Protein AF-A0A940QYG3-F1 (afdb_monomer_lite)

Secondary structure (DSSP, 8-state):
--HHHHHHHHHHHHHHHHHHHHHHHHHHT-HHHHHHHHHHHHHHHHHHHHHHSTTTTTS--HHHHHHHHHHHHHS-STTS-HHHHHHHHHHHHHHHHHHHHHHHHHHHHHHHH-HHHHHHHHHHH-

pLDDT: mean 70.05, std 13.54, range [39.53, 96.62]

Structure (mmCIF, N/CA/C/O backbone):
data_AF-A0A940QYG3-F1
#
_entry.id   AF-A0A940QYG3-F1
#
loop_
_atom_site.group_PDB
_atom_site.id
_atom_site.type_symbol
_atom_site.label_atom_id
_atom_site.label_alt_id
_atom_site.label_comp_id
_atom_site.label_asym_id
_atom_site.label_entity_id
_atom_site.label_seq_id
_atom_site.pdbx_PDB_ins_code
_atom_site.Cartn_x
_atom_site.Cartn_y
_atom_site.Cartn_z
_atom_site.occupancy
_atom_site.B_iso_or_equiv
_atom_site.auth_seq_id
_atom_site.auth_comp_id
_atom_site.auth_asym_id
_atom_site.auth_atom_id
_atom_site.pdbx_PDB_model_num
ATOM 1 N N . MET A 1 1 ? 27.721 8.175 -73.075 1.00 56.00 1 MET A N 1
ATOM 2 C CA . MET A 1 1 ? 26.530 7.459 -72.557 1.00 56.00 1 MET A CA 1
ATOM 3 C C . MET A 1 1 ? 26.800 6.695 -71.252 1.00 56.00 1 MET A C 1
ATOM 5 O O . MET A 1 1 ? 25.846 6.409 -70.548 1.00 56.00 1 MET A O 1
ATOM 9 N N . SER A 1 2 ? 28.055 6.399 -70.882 1.00 61.09 2 SER A N 1
ATOM 10 C CA . SER A 1 2 ? 28.418 5.727 -69.616 1.00 61.09 2 SER A CA 1
ATOM 11 C C . SER A 1 2 ? 28.481 6.653 -68.387 1.00 61.09 2 SER A C 1
ATOM 13 O O . SER A 1 2 ? 28.232 6.205 -67.275 1.00 61.09 2 SER A O 1
ATOM 15 N N . THR A 1 3 ? 28.733 7.953 -68.572 1.00 63.19 3 THR A N 1
ATOM 16 C CA . THR A 1 3 ? 28.948 8.923 -67.477 1.00 63.19 3 THR A CA 1
ATOM 17 C C . THR A 1 3 ? 27.679 9.317 -66.705 1.00 63.19 3 THR A C 1
ATOM 19 O O . THR A 1 3 ? 27.767 9.765 -65.564 1.00 63.19 3 THR A O 1
ATOM 22 N N . SER A 1 4 ? 26.485 9.131 -67.280 1.00 61.81 4 SER A N 1
ATOM 23 C CA . SER A 1 4 ? 25.210 9.406 -66.594 1.00 61.81 4 SER A CA 1
ATOM 24 C C . SER A 1 4 ? 24.783 8.295 -65.629 1.00 61.81 4 SER A C 1
ATOM 26 O O . SER A 1 4 ? 24.002 8.554 -64.720 1.00 61.81 4 SER A O 1
ATOM 28 N N . PHE A 1 5 ? 25.279 7.066 -65.796 1.00 60.72 5 PHE A N 1
ATOM 29 C CA . PHE A 1 5 ? 24.914 5.947 -64.919 1.00 60.72 5 PHE A CA 1
ATOM 30 C C . PHE A 1 5 ? 25.714 5.953 -63.608 1.00 60.72 5 PHE A C 1
ATOM 32 O O . PHE A 1 5 ? 25.161 5.642 -62.552 1.00 60.72 5 PHE A O 1
ATOM 39 N N . GLU A 1 6 ? 26.975 6.395 -63.638 1.00 60.75 6 GLU A N 1
ATOM 40 C CA . GLU A 1 6 ? 27.819 6.504 -62.438 1.00 60.75 6 GLU A CA 1
ATOM 41 C C . GLU A 1 6 ? 27.357 7.624 -61.488 1.00 60.75 6 GLU A C 1
ATOM 43 O O . GLU A 1 6 ? 27.354 7.448 -60.267 1.00 60.75 6 GLU A O 1
ATOM 48 N N . SER A 1 7 ? 26.869 8.751 -62.019 1.00 58.69 7 SER A N 1
ATOM 49 C CA . SER A 1 7 ? 26.358 9.866 -61.203 1.00 58.69 7 SER A CA 1
ATOM 50 C C . SER A 1 7 ? 25.023 9.543 -60.507 1.00 58.69 7 SER A C 1
ATOM 52 O O . SER A 1 7 ? 24.769 9.986 -59.380 1.00 58.69 7 SER A O 1
ATOM 54 N N . ILE A 1 8 ? 24.185 8.699 -61.117 1.00 60.00 8 ILE A N 1
ATOM 55 C CA . ILE A 1 8 ? 22.937 8.203 -60.512 1.00 60.00 8 ILE A CA 1
ATOM 56 C C . ILE A 1 8 ? 23.231 7.152 -59.428 1.00 60.00 8 ILE A C 1
ATOM 58 O O . ILE A 1 8 ? 22.554 7.122 -58.398 1.00 60.00 8 ILE A O 1
ATOM 62 N N . ALA A 1 9 ? 24.267 6.327 -59.605 1.00 61.16 9 ALA A N 1
ATOM 63 C CA . ALA A 1 9 ? 24.684 5.354 -58.597 1.00 61.16 9 ALA A CA 1
ATOM 64 C C . ALA A 1 9 ? 25.238 6.034 -57.329 1.00 61.16 9 ALA A C 1
ATOM 66 O O . ALA A 1 9 ? 24.838 5.681 -56.219 1.00 61.16 9 ALA A O 1
ATOM 67 N N . LEU A 1 10 ? 26.085 7.060 -57.477 1.00 58.03 10 LEU A N 1
ATOM 68 C CA . LEU A 1 10 ? 26.693 7.783 -56.348 1.00 58.03 10 LEU A CA 1
ATOM 69 C C . LEU A 1 10 ? 25.707 8.689 -55.581 1.00 58.03 10 LEU A C 1
ATOM 71 O O . LEU A 1 10 ? 25.844 8.880 -54.369 1.00 58.03 10 LEU A O 1
ATOM 75 N N . SER A 1 11 ? 24.675 9.219 -56.245 1.00 58.03 11 SER A N 1
ATOM 76 C CA . SER A 1 11 ? 23.607 9.985 -55.575 1.00 58.03 11 SER A CA 1
ATOM 77 C C . SER A 1 11 ? 22.620 9.092 -54.806 1.00 58.03 11 SER A C 1
ATOM 79 O O . SER A 1 11 ? 22.131 9.484 -53.744 1.00 58.03 11 SER A O 1
ATOM 81 N N . ARG A 1 12 ? 22.372 7.856 -55.269 1.00 57.47 12 ARG A N 1
ATOM 82 C CA . ARG A 1 12 ? 21.550 6.872 -54.539 1.00 57.47 12 ARG A CA 1
ATOM 83 C C . ARG A 1 12 ? 22.248 6.317 -53.298 1.00 57.47 12 ARG A C 1
ATOM 85 O O . ARG A 1 12 ? 21.601 6.174 -52.263 1.00 57.47 12 ARG A O 1
ATOM 92 N N . THR A 1 13 ? 23.549 6.037 -53.358 1.00 60.50 13 THR A N 1
ATOM 93 C CA . THR A 1 13 ? 24.292 5.469 -52.215 1.00 60.50 13 THR A CA 1
ATOM 94 C C . THR A 1 13 ? 24.466 6.467 -51.069 1.00 60.50 13 THR A C 1
ATOM 96 O O . THR A 1 13 ? 24.349 6.101 -49.900 1.00 60.50 13 THR A O 1
ATOM 99 N N . THR A 1 14 ? 24.661 7.748 -51.385 1.00 61.72 14 THR A N 1
ATOM 100 C CA . THR A 1 14 ? 24.795 8.823 -50.387 1.00 61.72 14 THR A CA 1
ATOM 101 C C . THR A 1 14 ? 23.468 9.187 -49.705 1.00 61.72 14 THR A C 1
ATOM 103 O O . THR A 1 14 ? 23.464 9.536 -48.521 1.00 61.72 14 THR A O 1
ATOM 106 N N . GLY A 1 15 ? 22.334 9.060 -50.405 1.00 60.53 15 GLY A N 1
ATOM 107 C CA . GLY A 1 15 ? 20.997 9.317 -49.852 1.00 60.53 15 GLY A CA 1
ATOM 108 C C . GLY A 1 15 ? 20.520 8.257 -48.851 1.00 60.53 15 GLY A C 1
ATOM 109 O O . GLY A 1 15 ? 19.986 8.602 -47.794 1.00 60.53 15 GLY A O 1
ATOM 110 N N . ILE A 1 16 ? 20.778 6.977 -49.137 1.00 66.25 16 ILE A N 1
ATOM 111 C CA . ILE A 1 16 ? 20.336 5.844 -48.303 1.00 66.25 16 ILE A CA 1
ATOM 112 C C . ILE A 1 16 ? 21.022 5.867 -46.929 1.00 66.25 16 ILE A C 1
ATOM 114 O O . ILE A 1 16 ? 20.356 5.731 -45.904 1.00 66.25 16 ILE A O 1
ATOM 118 N N . GLY A 1 17 ? 22.335 6.116 -46.879 1.00 64.75 17 GLY A N 1
ATOM 119 C CA . GLY A 1 17 ? 23.076 6.163 -45.612 1.00 64.75 17 GLY A CA 1
ATOM 120 C C . GLY A 1 17 ? 22.597 7.276 -44.671 1.00 64.75 17 GLY A C 1
ATOM 121 O O . GLY A 1 17 ? 22.460 7.062 -43.466 1.00 64.75 17 GLY A O 1
ATOM 122 N N . ARG A 1 18 ? 22.268 8.455 -45.218 1.00 69.12 18 ARG A N 1
ATOM 123 C CA . ARG A 1 18 ? 21.749 9.589 -44.432 1.00 69.12 18 ARG A CA 1
ATOM 124 C C . ARG A 1 18 ? 20.321 9.354 -43.933 1.00 69.12 18 ARG A C 1
ATOM 126 O O . ARG A 1 18 ? 20.010 9.766 -42.818 1.00 69.12 18 ARG A O 1
ATOM 133 N N . GLN A 1 19 ? 19.480 8.672 -44.713 1.00 69.00 19 GLN A N 1
ATOM 134 C CA . GLN A 1 19 ? 18.127 8.291 -44.291 1.00 69.00 19 GLN A CA 1
ATOM 135 C C . GLN A 1 19 ? 18.134 7.215 -43.198 1.00 69.00 19 GLN A C 1
ATOM 137 O O . GLN A 1 19 ? 17.418 7.342 -42.211 1.0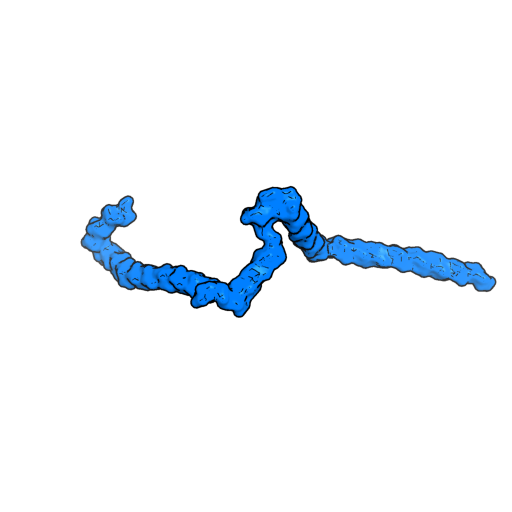0 69.00 19 GLN A O 1
ATOM 142 N N . VAL A 1 20 ? 18.973 6.183 -43.318 1.00 69.38 20 VAL A N 1
ATOM 143 C CA . VAL A 1 20 ? 19.089 5.149 -42.274 1.00 69.38 20 VAL A CA 1
ATOM 144 C C . VAL A 1 20 ? 19.619 5.755 -40.971 1.00 69.38 20 VAL A C 1
ATOM 146 O O . VAL A 1 20 ? 19.084 5.470 -39.901 1.00 69.38 20 VAL A O 1
ATOM 149 N N . ALA A 1 21 ? 20.598 6.663 -41.044 1.00 71.88 21 ALA A N 1
ATOM 150 C CA . ALA A 1 21 ? 21.123 7.353 -39.867 1.00 71.88 21 ALA A CA 1
ATOM 151 C C . ALA A 1 21 ? 20.070 8.232 -39.166 1.00 71.88 21 ALA A C 1
ATOM 153 O O . ALA A 1 21 ? 20.042 8.2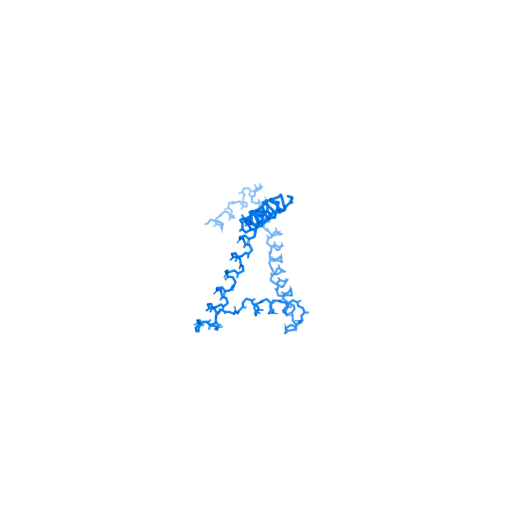78 -37.936 1.00 71.88 21 ALA A O 1
ATOM 154 N N . SER A 1 22 ? 19.188 8.912 -39.908 1.00 67.75 22 SER A N 1
ATOM 155 C CA . SER A 1 22 ? 18.139 9.748 -39.310 1.00 67.75 22 SER A CA 1
ATOM 156 C C . SER A 1 22 ? 17.011 8.924 -38.685 1.00 67.75 22 SER A C 1
ATOM 158 O O . SER A 1 22 ? 16.529 9.296 -37.617 1.00 67.75 22 SER A O 1
ATOM 160 N N . LEU A 1 23 ? 16.649 7.779 -39.275 1.00 66.19 23 LEU A N 1
ATOM 161 C CA . LEU A 1 23 ? 15.675 6.844 -38.701 1.00 66.19 23 LEU A CA 1
ATOM 162 C C . LEU A 1 23 ? 16.218 6.148 -37.452 1.00 66.19 23 LEU A C 1
ATOM 164 O O . LEU A 1 23 ? 15.540 6.121 -36.428 1.00 66.19 23 LEU A O 1
ATOM 168 N N . LEU A 1 24 ? 17.463 5.662 -37.494 1.00 68.69 24 LEU A N 1
ATOM 169 C CA . LEU A 1 24 ? 18.129 5.109 -36.315 1.00 68.69 24 LEU A CA 1
ATOM 170 C C . LEU A 1 24 ? 18.214 6.149 -35.206 1.00 68.69 24 LEU A C 1
ATOM 172 O O . LEU A 1 24 ? 17.900 5.841 -34.067 1.00 68.69 24 LEU A O 1
ATOM 176 N N . ARG A 1 25 ? 18.565 7.395 -35.530 1.00 65.19 25 ARG A N 1
ATOM 177 C CA . ARG A 1 25 ? 18.625 8.486 -34.557 1.00 65.19 25 ARG A CA 1
ATOM 178 C C . ARG A 1 25 ? 17.244 8.846 -34.002 1.00 65.19 25 ARG A C 1
ATOM 180 O O . ARG A 1 25 ? 17.150 9.097 -32.811 1.00 65.19 25 ARG A O 1
ATOM 187 N N . ALA A 1 26 ? 16.182 8.826 -34.807 1.00 65.69 26 ALA A N 1
ATOM 188 C CA . ALA A 1 26 ? 14.811 9.067 -34.348 1.00 65.69 26 ALA A CA 1
ATOM 189 C C . ALA A 1 26 ? 14.284 7.942 -33.436 1.00 65.69 26 ALA A C 1
ATOM 191 O O . ALA A 1 26 ? 13.598 8.219 -32.456 1.00 65.69 26 ALA A O 1
ATOM 192 N N . VAL A 1 27 ? 14.647 6.688 -33.721 1.00 64.81 27 VAL A N 1
ATOM 193 C CA . VAL A 1 27 ? 14.294 5.520 -32.898 1.00 64.81 27 VAL A CA 1
ATOM 194 C C . VAL A 1 27 ? 15.144 5.464 -31.622 1.00 64.81 27 VAL A C 1
ATOM 196 O O . VAL A 1 27 ? 14.602 5.271 -30.538 1.00 64.81 27 VAL A O 1
ATOM 199 N N . LEU A 1 28 ? 16.454 5.711 -31.724 1.00 62.56 28 LEU A N 1
ATOM 200 C CA . LEU A 1 28 ? 17.399 5.719 -30.599 1.00 62.56 28 LEU A CA 1
ATOM 201 C C . LEU A 1 28 ? 17.249 6.942 -29.688 1.00 62.56 28 LEU A C 1
ATOM 203 O O . LEU A 1 28 ? 17.591 6.833 -28.519 1.00 62.56 28 LEU A O 1
ATOM 207 N N . LEU A 1 29 ? 16.750 8.084 -30.180 1.00 63.78 29 LEU A N 1
ATOM 208 C CA . LEU A 1 29 ? 16.414 9.267 -29.366 1.00 63.78 29 LEU A CA 1
ATOM 209 C C . LEU A 1 29 ? 14.954 9.277 -28.901 1.00 63.78 29 LEU A C 1
ATOM 211 O O . LEU A 1 29 ? 14.522 10.231 -28.249 1.00 63.78 29 LEU A O 1
ATOM 215 N N . ASN A 1 30 ? 14.175 8.242 -29.222 1.00 68.75 30 ASN A N 1
ATOM 216 C CA . ASN A 1 30 ? 12.803 8.155 -28.760 1.00 68.75 30 ASN A CA 1
ATOM 217 C C . ASN A 1 30 ? 12.801 7.991 -27.234 1.00 68.75 30 ASN A C 1
ATOM 219 O O . ASN A 1 30 ? 13.303 7.003 -26.701 1.00 68.75 30 ASN A O 1
ATOM 223 N N . ARG A 1 31 ? 12.229 8.963 -26.519 1.00 65.38 31 ARG A N 1
ATOM 224 C CA . ARG A 1 31 ? 12.255 9.046 -25.048 1.00 65.38 31 ARG A CA 1
ATOM 225 C C . ARG A 1 31 ? 11.772 7.758 -24.372 1.00 65.38 31 ARG A C 1
ATOM 227 O O . ARG A 1 31 ? 12.347 7.326 -23.381 1.00 65.38 31 ARG A O 1
ATOM 234 N N . TYR A 1 32 ? 10.761 7.117 -24.956 1.00 69.44 32 TYR A N 1
ATOM 235 C CA . TYR A 1 32 ? 10.230 5.832 -24.500 1.00 69.44 32 TYR A CA 1
ATOM 236 C C . TYR A 1 32 ? 11.205 4.665 -24.713 1.00 69.44 32 TYR A C 1
ATOM 238 O O . TYR A 1 32 ? 11.282 3.770 -23.875 1.00 69.44 32 TYR A O 1
ATOM 246 N N . PHE A 1 33 ? 11.994 4.698 -25.790 1.00 73.62 33 PHE A N 1
ATOM 247 C CA . PHE A 1 33 ? 13.048 3.720 -26.056 1.00 73.62 33 PHE A CA 1
ATOM 248 C C . PHE A 1 33 ? 14.214 3.887 -25.073 1.00 73.62 33 PHE A C 1
ATOM 250 O O . PHE A 1 33 ? 14.697 2.896 -24.531 1.00 73.62 33 PHE A O 1
ATOM 257 N N . LEU A 1 34 ? 14.588 5.134 -24.744 1.00 70.06 34 LEU A N 1
ATOM 258 C CA . LEU A 1 34 ? 15.560 5.417 -23.681 1.00 70.06 34 LEU A CA 1
ATOM 259 C C . LEU A 1 34 ? 15.074 4.935 -22.309 1.00 70.06 34 LEU A C 1
ATOM 261 O O . LEU A 1 34 ? 15.867 4.370 -21.562 1.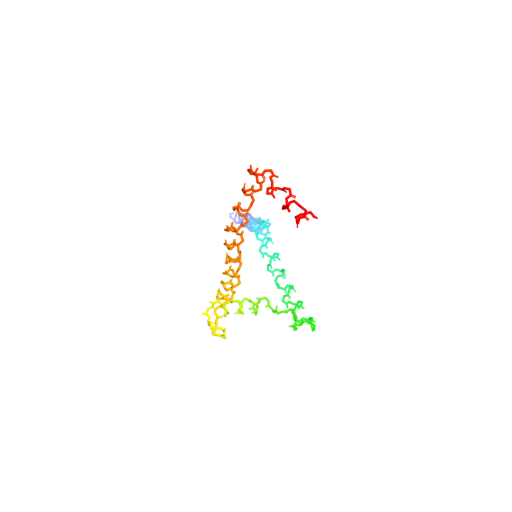00 70.06 34 LEU A O 1
ATOM 265 N N . TYR A 1 35 ? 13.792 5.118 -21.970 1.00 77.44 35 TYR A N 1
ATOM 266 C CA . TYR A 1 35 ? 13.243 4.592 -20.714 1.00 77.44 35 TYR A CA 1
ATOM 267 C C . TYR A 1 35 ? 13.269 3.062 -20.671 1.00 77.44 35 TYR A C 1
ATOM 269 O O . TYR A 1 35 ? 13.651 2.498 -19.649 1.00 77.44 35 TYR A O 1
ATOM 277 N N . GLY A 1 36 ? 12.946 2.391 -21.781 1.00 79.56 36 GLY A N 1
ATOM 278 C CA . GLY A 1 36 ? 13.048 0.934 -21.887 1.00 79.56 36 GLY A CA 1
ATOM 279 C C . GLY A 1 36 ? 14.483 0.430 -21.706 1.00 79.56 36 GLY A C 1
ATOM 280 O O . GLY A 1 36 ? 14.719 -0.483 -20.918 1.00 79.56 36 GLY A O 1
ATOM 281 N N . ILE A 1 37 ? 15.454 1.073 -22.363 1.00 80.00 37 ILE A N 1
ATOM 282 C CA . ILE A 1 37 ? 16.881 0.747 -22.227 1.00 80.00 37 ILE A CA 1
ATOM 283 C C . ILE A 1 37 ? 17.409 1.055 -20.825 1.00 80.00 37 ILE A C 1
ATOM 285 O O . ILE A 1 37 ? 18.199 0.283 -20.294 1.00 80.00 37 ILE A O 1
ATOM 289 N N . SER A 1 38 ? 16.957 2.143 -20.198 1.00 74.94 38 SER A N 1
ATOM 290 C CA . SER A 1 38 ? 17.349 2.500 -18.834 1.00 74.94 38 SER A CA 1
ATOM 291 C C . SER A 1 38 ? 16.781 1.519 -17.813 1.00 74.94 38 SER A C 1
ATOM 293 O O . SER A 1 38 ? 17.478 1.167 -16.867 1.00 74.94 38 SER A O 1
ATOM 295 N N . LEU A 1 39 ? 15.539 1.063 -17.998 1.00 78.56 39 LEU A N 1
ATOM 296 C CA . LEU A 1 39 ? 14.921 0.054 -17.142 1.00 78.56 39 LEU A CA 1
ATOM 297 C C . LEU A 1 39 ? 15.621 -1.299 -17.308 1.00 78.56 39 LEU A C 1
ATOM 299 O O . LEU A 1 39 ? 15.975 -1.930 -16.318 1.00 78.56 39 LEU A O 1
ATOM 303 N N . ALA A 1 40 ? 15.886 -1.711 -18.550 1.00 79.25 40 ALA A N 1
ATOM 304 C CA . ALA A 1 40 ? 16.643 -2.925 -18.837 1.00 79.25 40 ALA A CA 1
ATOM 305 C C . ALA A 1 40 ? 18.074 -2.847 -18.278 1.00 79.25 40 ALA A C 1
ATOM 307 O O . ALA A 1 40 ? 18.539 -3.788 -17.646 1.00 79.25 40 ALA A O 1
ATOM 308 N N . GLY A 1 41 ? 18.749 -1.708 -18.440 1.00 81.12 41 GLY A N 1
ATOM 309 C CA . GLY A 1 41 ? 20.083 -1.462 -17.896 1.00 81.12 41 GLY A CA 1
ATOM 310 C C . GLY A 1 41 ? 20.107 -1.482 -16.370 1.00 81.12 41 GLY A C 1
ATOM 311 O O . GLY A 1 41 ? 20.995 -2.094 -15.788 1.00 81.12 41 GLY A O 1
ATOM 312 N N . PHE A 1 42 ? 19.104 -0.892 -15.716 1.00 79.81 42 PHE A N 1
ATOM 313 C CA . PHE A 1 42 ? 18.947 -0.968 -14.265 1.00 79.81 42 PHE A CA 1
ATOM 314 C C . PHE A 1 42 ? 18.739 -2.411 -13.792 1.00 79.81 42 PHE A C 1
ATOM 316 O O . PHE A 1 42 ? 19.386 -2.837 -12.841 1.00 79.81 42 PHE A O 1
ATOM 323 N N . LEU A 1 43 ? 17.895 -3.186 -14.480 1.00 77.00 43 LEU A N 1
ATOM 324 C CA . LEU A 1 43 ? 17.655 -4.596 -14.158 1.00 77.00 43 LEU A CA 1
ATOM 325 C C . LEU A 1 43 ? 18.907 -5.461 -14.356 1.00 77.00 43 LEU A C 1
ATOM 327 O O . LEU A 1 43 ? 19.184 -6.323 -13.527 1.00 77.00 43 LEU A O 1
ATOM 331 N N . LEU A 1 44 ? 19.685 -5.214 -15.411 1.00 77.12 44 LEU A N 1
ATOM 332 C CA . LEU A 1 44 ? 20.945 -5.919 -15.664 1.00 77.12 44 LEU A CA 1
ATOM 333 C C . LEU A 1 44 ? 22.033 -5.529 -14.661 1.00 77.12 44 LEU A C 1
ATOM 335 O O . LEU A 1 44 ? 22.762 -6.393 -14.184 1.00 77.12 44 LEU A O 1
ATOM 339 N N . PHE A 1 45 ? 22.127 -4.246 -14.307 1.00 78.25 45 PHE A N 1
ATOM 340 C CA . PHE A 1 45 ? 23.034 -3.774 -13.263 1.00 78.25 45 PHE A CA 1
ATOM 341 C C . PHE A 1 45 ? 22.674 -4.377 -11.904 1.00 78.25 45 PHE A C 1
ATOM 343 O O . PHE A 1 45 ? 23.555 -4.810 -11.167 1.00 78.25 45 PHE A O 1
ATOM 350 N N . TRP A 1 46 ? 21.380 -4.455 -11.595 1.00 68.75 46 TRP A N 1
ATOM 351 C CA . TRP A 1 46 ? 20.872 -5.109 -10.397 1.00 68.75 46 TRP A CA 1
ATOM 352 C C . TRP A 1 46 ? 21.211 -6.603 -10.373 1.00 68.75 46 TRP A C 1
ATOM 354 O O . TRP A 1 46 ? 21.686 -7.101 -9.356 1.00 68.75 46 TRP A O 1
ATOM 364 N N . ASP A 1 47 ? 20.999 -7.321 -11.479 1.00 67.38 47 ASP A N 1
ATOM 365 C CA . ASP A 1 47 ? 21.325 -8.749 -11.585 1.00 67.38 47 ASP A CA 1
ATOM 366 C C . ASP A 1 47 ? 22.837 -8.990 -11.448 1.00 67.38 47 ASP A C 1
ATOM 368 O O . ASP A 1 47 ? 23.273 -9.848 -10.681 1.00 67.38 47 ASP A O 1
ATOM 372 N N . TRP A 1 48 ? 23.656 -8.150 -12.085 1.00 71.44 48 TRP A N 1
ATOM 373 C CA . TRP A 1 48 ? 25.110 -8.183 -11.941 1.00 71.44 48 TRP A CA 1
ATOM 374 C C . TRP A 1 48 ? 25.559 -7.898 -10.497 1.00 71.44 48 TRP A C 1
ATOM 376 O O . TRP A 1 48 ? 26.394 -8.625 -9.951 1.00 71.44 48 TRP A O 1
ATOM 386 N N . ALA A 1 49 ? 24.959 -6.902 -9.838 1.00 68.75 49 ALA A N 1
ATOM 387 C CA . ALA A 1 49 ? 25.228 -6.572 -8.438 1.00 68.75 49 ALA A CA 1
ATOM 388 C C . ALA A 1 49 ? 24.806 -7.700 -7.479 1.00 68.75 49 ALA A C 1
ATOM 390 O O . ALA A 1 49 ? 25.509 -7.978 -6.504 1.00 68.75 49 ALA A O 1
ATOM 391 N N . ALA A 1 50 ? 23.701 -8.392 -7.766 1.00 63.34 50 ALA A N 1
ATOM 392 C CA . ALA A 1 50 ? 23.226 -9.536 -6.989 1.00 63.34 50 ALA A CA 1
ATOM 393 C C . ALA A 1 50 ? 24.140 -10.771 -7.124 1.00 63.34 50 ALA A C 1
ATOM 395 O O . ALA A 1 50 ? 24.223 -11.573 -6.197 1.00 63.34 50 ALA A O 1
ATOM 396 N N . ILE A 1 51 ? 24.846 -10.923 -8.251 1.00 64.06 51 ILE A N 1
ATOM 397 C CA . ILE A 1 51 ? 25.795 -12.025 -8.483 1.00 64.06 51 ILE A CA 1
ATOM 398 C C . ILE A 1 51 ? 27.148 -11.763 -7.809 1.00 64.06 51 ILE A C 1
ATOM 400 O O . ILE A 1 51 ? 27.757 -12.694 -7.286 1.00 64.06 51 ILE A O 1
ATOM 404 N N . HIS A 1 52 ? 27.634 -10.517 -7.834 1.00 61.97 52 HIS A N 1
ATOM 405 C CA . HIS A 1 52 ? 28.983 -10.180 -7.359 1.00 61.97 52 HIS A CA 1
ATOM 406 C C . HIS A 1 52 ? 29.054 -9.805 -5.873 1.00 61.97 52 HIS A C 1
ATOM 408 O O . HIS A 1 52 ? 30.137 -9.794 -5.289 1.00 61.97 52 HIS A O 1
ATOM 414 N N . SER A 1 53 ? 27.920 -9.493 -5.244 1.00 56.50 53 SER A N 1
ATOM 415 C CA . SER A 1 53 ? 27.876 -9.209 -3.813 1.00 56.50 53 SER A CA 1
ATOM 416 C C . SER A 1 53 ? 27.600 -10.486 -3.014 1.00 56.50 53 SER A C 1
ATOM 418 O O . SER A 1 53 ? 26.602 -11.176 -3.214 1.00 56.50 53 SER A O 1
ATOM 420 N N . SER A 1 54 ? 28.428 -10.765 -2.003 1.00 54.94 54 SER A N 1
ATOM 421 C CA . SER A 1 54 ? 28.204 -11.814 -0.985 1.00 54.94 54 SER A CA 1
ATOM 422 C C . SER A 1 54 ? 26.918 -11.615 -0.147 1.00 54.94 54 SER A C 1
ATOM 424 O O . SER A 1 54 ? 26.677 -12.333 0.821 1.00 54.94 54 SER A O 1
ATOM 426 N N . ILE A 1 55 ? 26.079 -10.645 -0.533 1.00 53.75 55 ILE A N 1
ATOM 427 C CA . ILE A 1 55 ? 24.749 -10.302 -0.017 1.00 53.75 55 ILE A CA 1
ATOM 428 C C . ILE A 1 55 ? 23.658 -11.089 -0.776 1.00 53.75 55 ILE A C 1
ATOM 430 O O . ILE A 1 55 ? 22.473 -10.888 -0.540 1.00 53.75 55 ILE A O 1
ATOM 434 N N . ALA A 1 56 ? 24.014 -12.061 -1.624 1.00 52.84 56 ALA A N 1
ATOM 435 C CA . ALA A 1 56 ? 23.068 -12.949 -2.315 1.00 52.84 56 ALA A CA 1
ATOM 436 C C . ALA A 1 56 ? 22.028 -13.635 -1.390 1.00 52.84 56 ALA A C 1
ATOM 438 O O . ALA A 1 56 ? 20.962 -14.032 -1.846 1.00 52.84 56 ALA A O 1
ATOM 439 N N . LYS A 1 57 ? 22.287 -13.735 -0.074 1.00 53.59 57 LYS A N 1
ATOM 440 C CA . LYS A 1 57 ? 21.299 -14.189 0.930 1.00 53.59 57 LYS A CA 1
ATOM 441 C C . LYS A 1 57 ? 20.208 -13.165 1.276 1.00 53.59 57 LYS A C 1
ATOM 443 O O . LYS A 1 57 ? 19.164 -13.563 1.780 1.00 53.59 57 LYS A O 1
ATOM 448 N N . PHE A 1 58 ? 20.447 -11.877 1.045 1.00 53.62 58 PHE A N 1
ATOM 449 C CA . PHE A 1 58 ? 19.527 -10.777 1.355 1.00 53.62 58 PHE A CA 1
ATOM 450 C C . PHE A 1 58 ? 18.984 -10.069 0.105 1.00 53.62 58 PHE A C 1
ATOM 452 O O . PHE A 1 58 ? 17.982 -9.367 0.210 1.00 53.62 58 PHE A O 1
ATOM 459 N N . LEU A 1 59 ? 19.603 -10.262 -1.066 1.00 47.94 59 LEU A N 1
ATOM 460 C CA . LEU A 1 59 ? 19.165 -9.671 -2.332 1.00 47.94 59 LEU A CA 1
ATOM 461 C C . LEU A 1 59 ? 18.815 -10.773 -3.353 1.00 47.94 59 LEU A C 1
ATOM 463 O O . LEU A 1 59 ? 19.647 -11.123 -4.191 1.00 47.94 59 LEU A O 1
ATOM 467 N N . PRO A 1 60 ? 17.608 -11.369 -3.267 1.00 57.03 60 PRO A N 1
ATOM 468 C CA . PRO A 1 60 ? 17.161 -12.375 -4.227 1.00 57.03 60 PRO A CA 1
ATOM 469 C C . PRO A 1 60 ? 17.090 -11.780 -5.637 1.00 57.03 60 PRO A C 1
ATOM 471 O O . PRO A 1 60 ? 16.744 -10.606 -5.817 1.00 57.03 60 PRO A O 1
ATOM 474 N N . ARG A 1 61 ? 17.420 -12.587 -6.652 1.00 58.41 61 ARG A N 1
ATOM 475 C CA . ARG A 1 61 ? 17.429 -12.123 -8.046 1.00 58.41 61 ARG A CA 1
ATOM 476 C C . ARG A 1 61 ? 16.030 -11.662 -8.461 1.00 58.41 61 ARG A C 1
ATOM 478 O O . ARG A 1 61 ? 15.049 -12.291 -8.066 1.00 58.41 61 ARG A O 1
ATOM 485 N N . PRO A 1 62 ? 15.893 -10.632 -9.313 1.00 57.25 62 PRO A N 1
ATOM 486 C CA . PRO A 1 62 ? 14.582 -10.128 -9.728 1.00 57.25 62 PRO A CA 1
ATOM 487 C C . PRO A 1 62 ? 13.722 -11.218 -10.392 1.00 57.25 62 PRO A C 1
ATOM 489 O O . PRO A 1 62 ? 12.512 -11.270 -10.179 1.00 57.25 62 PRO A O 1
ATOM 492 N N . MET A 1 63 ? 14.351 -12.152 -11.114 1.00 57.31 63 MET A N 1
ATOM 493 C CA . MET A 1 63 ? 13.677 -13.326 -11.682 1.00 57.31 63 MET A CA 1
ATOM 494 C C . MET A 1 63 ? 13.257 -14.353 -10.630 1.00 57.31 63 MET A C 1
ATOM 496 O O . MET A 1 63 ? 12.210 -14.976 -10.776 1.00 57.31 63 MET A O 1
ATOM 500 N N . GLU A 1 64 ? 14.030 -14.522 -9.557 1.00 62.00 64 GLU A N 1
ATOM 501 C CA . GLU A 1 64 ? 13.648 -15.388 -8.440 1.00 62.00 64 GLU A CA 1
ATOM 502 C C . GLU A 1 64 ? 12.500 -14.776 -7.647 1.00 62.00 64 GLU A C 1
ATOM 504 O O . GLU A 1 64 ? 11.571 -15.494 -7.311 1.00 62.00 64 GLU A O 1
ATOM 509 N N . VAL A 1 65 ? 12.491 -13.457 -7.429 1.00 64.44 65 VAL A N 1
ATOM 510 C CA . VAL A 1 65 ? 11.359 -12.749 -6.813 1.00 64.44 65 VAL A CA 1
ATOM 511 C C . VAL A 1 65 ? 10.103 -12.901 -7.663 1.00 64.44 65 VAL A C 1
ATOM 513 O O . VAL A 1 65 ? 9.048 -13.218 -7.124 1.00 64.44 65 VAL A O 1
ATOM 516 N N . LEU A 1 66 ? 10.203 -12.730 -8.985 1.00 62.62 66 LEU A N 1
ATOM 517 C CA . LEU A 1 66 ? 9.059 -12.866 -9.883 1.00 62.62 66 LEU A CA 1
ATOM 518 C C . LEU A 1 66 ? 8.561 -14.314 -9.962 1.00 62.62 66 LEU A C 1
ATOM 520 O O . LEU A 1 66 ? 7.360 -14.549 -9.879 1.00 62.62 66 LEU A O 1
ATOM 524 N N . HIS A 1 67 ? 9.461 -15.295 -10.054 1.00 62.47 67 HIS A N 1
ATOM 525 C CA . HIS A 1 67 ? 9.092 -16.707 -9.982 1.00 62.47 67 HIS A CA 1
ATOM 526 C C . HIS A 1 67 ? 8.499 -17.077 -8.625 1.00 62.47 67 HIS A C 1
ATOM 528 O O . HIS A 1 67 ? 7.530 -17.824 -8.593 1.00 62.47 67 HIS A O 1
ATOM 534 N N . GLN A 1 68 ? 9.023 -16.552 -7.517 1.00 61.47 68 GLN A N 1
ATOM 535 C CA . GLN A 1 68 ? 8.465 -16.769 -6.185 1.00 61.47 68 GLN A CA 1
ATOM 536 C C . GLN A 1 68 ? 7.078 -16.123 -6.075 1.00 61.47 68 GLN A C 1
ATOM 538 O O . GLN A 1 68 ? 6.167 -16.743 -5.544 1.00 61.47 68 GLN A O 1
ATOM 543 N N . LEU A 1 69 ? 6.884 -14.926 -6.635 1.00 60.72 69 LEU A N 1
ATOM 544 C CA . LEU A 1 69 ? 5.609 -14.206 -6.653 1.00 60.72 69 LEU A CA 1
ATOM 545 C C . LEU A 1 69 ? 4.563 -14.948 -7.493 1.00 60.72 69 LEU A C 1
ATOM 547 O O . LEU A 1 69 ? 3.452 -15.162 -7.021 1.00 60.72 69 LEU A O 1
ATOM 551 N N . ILE A 1 70 ? 4.926 -15.408 -8.694 1.00 60.16 70 ILE A N 1
ATOM 552 C CA . ILE A 1 70 ? 4.048 -16.196 -9.573 1.00 60.16 70 ILE A CA 1
ATOM 553 C C . ILE A 1 70 ? 3.765 -17.574 -8.964 1.00 60.16 70 ILE A C 1
ATOM 555 O O . ILE A 1 70 ? 2.619 -18.011 -8.966 1.00 60.16 70 ILE A O 1
ATOM 559 N N . ARG A 1 71 ? 4.767 -18.245 -8.380 1.00 57.53 71 ARG A N 1
ATOM 560 C CA . ARG A 1 71 ? 4.576 -19.524 -7.676 1.00 57.53 71 ARG A CA 1
ATOM 561 C C . ARG A 1 71 ? 3.664 -19.368 -6.466 1.00 57.53 71 ARG A C 1
ATOM 563 O O . ARG A 1 71 ? 2.759 -20.170 -6.305 1.00 57.53 71 ARG A O 1
ATOM 570 N N . MET A 1 72 ? 3.847 -18.324 -5.657 1.00 53.03 72 MET A N 1
ATOM 571 C CA . MET A 1 72 ? 2.976 -18.033 -4.513 1.00 53.03 72 MET A CA 1
ATOM 572 C C . MET A 1 72 ? 1.575 -17.546 -4.923 1.00 53.03 72 MET A C 1
ATOM 574 O O . MET A 1 72 ? 0.651 -17.616 -4.110 1.00 53.03 72 MET A O 1
ATOM 578 N N . ALA A 1 73 ? 1.409 -17.051 -6.152 1.00 54.53 73 ALA A N 1
ATOM 579 C CA . ALA A 1 73 ? 0.118 -16.662 -6.714 1.00 54.53 73 ALA A CA 1
ATOM 580 C C . ALA A 1 73 ? -0.633 -17.829 -7.385 1.00 54.53 73 ALA A C 1
ATOM 582 O O . ALA A 1 73 ? -1.862 -17.823 -7.373 1.00 54.53 73 ALA A O 1
ATOM 583 N N . GLY A 1 74 ? 0.081 -18.799 -7.968 1.00 54.16 74 GLY A N 1
ATOM 584 C CA . GLY A 1 74 ? -0.489 -19.867 -8.797 1.00 54.16 74 GLY A CA 1
ATOM 585 C C . GLY A 1 74 ? -0.705 -21.204 -8.090 1.00 54.16 74 GLY A C 1
ATOM 586 O O . GLY A 1 74 ? -1.762 -21.799 -8.264 1.00 54.16 74 GLY A O 1
ATOM 587 N N . ASP A 1 75 ? 0.242 -21.658 -7.265 1.00 46.41 75 ASP A N 1
ATOM 588 C CA . ASP A 1 75 ? 0.147 -22.952 -6.585 1.00 46.41 75 ASP A CA 1
ATOM 589 C C . ASP A 1 75 ? 0.301 -22.781 -5.077 1.00 46.41 75 ASP A C 1
ATOM 591 O O . ASP A 1 75 ? 1.198 -22.110 -4.566 1.00 46.41 75 ASP A O 1
ATOM 595 N N . THR A 1 76 ? -0.618 -23.401 -4.346 1.00 48.06 76 THR A N 1
ATOM 596 C CA . THR A 1 76 ? -0.706 -23.414 -2.886 1.00 48.06 76 THR A CA 1
ATOM 597 C C . THR A 1 76 ? 0.623 -23.784 -2.221 1.00 48.06 76 THR A C 1
ATOM 599 O O . THR A 1 76 ? 0.910 -24.956 -1.983 1.00 48.06 76 THR A O 1
ATOM 602 N N . LEU A 1 77 ? 1.413 -22.786 -1.830 1.00 39.53 77 LEU A N 1
ATOM 603 C CA . LEU A 1 77 ? 2.519 -22.963 -0.895 1.00 39.53 77 LEU A CA 1
ATOM 604 C C . LEU A 1 77 ? 1.946 -22.988 0.529 1.00 39.53 77 LEU A C 1
ATOM 606 O O . LEU A 1 77 ? 1.397 -22.002 1.011 1.00 39.53 77 LEU A O 1
ATOM 610 N N . ALA A 1 78 ? 2.067 -24.137 1.195 1.00 45.00 78 ALA A N 1
ATOM 611 C CA . ALA A 1 78 ? 1.737 -24.337 2.612 1.00 45.00 78 ALA A CA 1
ATOM 612 C C . ALA A 1 78 ? 0.248 -24.197 3.007 1.00 45.00 78 ALA A C 1
ATOM 614 O O . ALA A 1 78 ? -0.075 -23.758 4.110 1.00 45.00 78 ALA A O 1
ATOM 615 N N . GLY A 1 79 ? -0.683 -24.599 2.135 1.00 50.47 79 GLY A N 1
ATOM 616 C CA . GLY A 1 79 ? -2.086 -24.817 2.524 1.00 50.47 79 GLY A CA 1
ATOM 617 C C . GLY A 1 79 ? -2.909 -23.560 2.841 1.00 50.47 79 GLY A C 1
ATOM 618 O O . GLY A 1 79 ? -4.060 -23.691 3.257 1.00 50.47 79 GLY A O 1
ATOM 619 N N . LYS A 1 80 ? -2.373 -22.348 2.630 1.00 48.28 80 LYS A N 1
ATOM 620 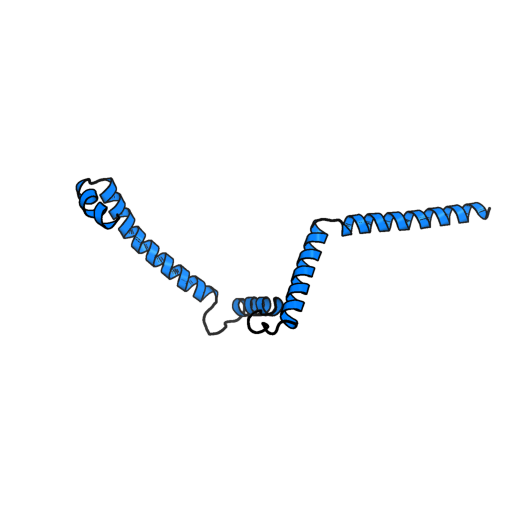C CA . LYS A 1 80 ? -3.129 -21.085 2.673 1.00 48.28 80 LYS A CA 1
ATOM 621 C C . LYS A 1 80 ? -2.637 -20.124 1.596 1.00 48.28 80 LYS A C 1
ATOM 623 O O . LYS A 1 80 ? -1.448 -19.875 1.456 1.00 48.28 80 LYS A O 1
ATOM 628 N N . THR A 1 81 ? -3.576 -19.579 0.833 1.00 55.25 81 THR A N 1
ATOM 629 C CA . THR A 1 81 ? -3.323 -18.600 -0.228 1.00 55.25 81 THR A CA 1
ATOM 630 C C . THR A 1 81 ? -2.652 -17.336 0.337 1.00 55.25 81 THR A C 1
ATOM 632 O O . THR A 1 81 ? -2.986 -16.893 1.437 1.00 55.25 81 THR A O 1
ATOM 635 N N . LEU A 1 82 ? -1.751 -16.699 -0.425 1.00 57.81 82 LEU A N 1
ATOM 636 C CA . LEU A 1 82 ? -1.258 -15.332 -0.148 1.00 57.81 82 LEU A CA 1
ATOM 637 C C . LEU A 1 82 ? -2.436 -14.366 0.074 1.00 57.81 82 LEU A C 1
ATOM 639 O O . LEU A 1 82 ? -2.451 -13.558 1.004 1.00 57.81 82 LEU A O 1
ATOM 643 N N . TRP A 1 83 ? -3.482 -14.548 -0.733 1.00 58.47 83 TRP A N 1
ATOM 644 C CA . TRP A 1 83 ? -4.786 -13.912 -0.571 1.00 58.47 83 TRP A CA 1
ATOM 645 C C . TRP A 1 83 ? -5.468 -14.241 0.750 1.00 58.47 83 TRP A C 1
ATOM 647 O O . TRP A 1 83 ? -6.061 -13.361 1.353 1.00 58.47 83 TRP A O 1
ATOM 657 N N . GLY A 1 84 ? -5.348 -15.465 1.252 1.00 63.28 84 GLY A N 1
ATOM 658 C CA . GLY A 1 84 ? -5.854 -15.865 2.559 1.00 63.28 84 GLY A CA 1
ATOM 659 C C . GLY A 1 84 ? -5.148 -15.151 3.710 1.00 63.28 84 GLY A C 1
ATOM 660 O O . GLY A 1 84 ? -5.811 -14.766 4.670 1.00 63.28 84 GLY A O 1
ATOM 661 N N . HIS A 1 85 ? -3.838 -14.904 3.617 1.00 64.62 85 HIS A N 1
ATOM 662 C CA . HIS A 1 85 ? -3.110 -14.111 4.614 1.00 64.62 85 HIS A CA 1
ATOM 663 C C . HIS A 1 85 ? -3.454 -12.620 4.537 1.00 64.62 85 HIS A C 1
ATOM 665 O O . HIS A 1 85 ? -3.709 -12.004 5.576 1.00 64.62 85 HIS A O 1
ATOM 671 N N . LEU A 1 86 ? -3.546 -12.057 3.328 1.00 72.12 86 LEU A N 1
ATOM 672 C CA . LEU A 1 86 ? -3.989 -10.677 3.133 1.00 72.12 86 LEU A CA 1
ATOM 673 C C . LEU A 1 86 ? -5.424 -10.484 3.639 1.00 72.12 86 LEU A C 1
ATOM 675 O O . LEU A 1 86 ? -5.695 -9.569 4.413 1.00 72.12 86 LEU A O 1
ATOM 679 N N . TRP A 1 87 ? -6.323 -11.400 3.280 1.00 77.12 87 TRP A N 1
ATOM 680 C CA . TRP A 1 87 ? -7.717 -11.395 3.705 1.00 77.12 87 TRP A CA 1
ATOM 681 C C . TRP A 1 87 ? -7.858 -11.603 5.209 1.00 77.12 87 TRP A C 1
ATOM 683 O O . TRP A 1 87 ? -8.688 -10.958 5.840 1.00 77.12 87 TRP A O 1
ATOM 693 N N . ALA A 1 88 ? -7.032 -12.452 5.824 1.00 79.06 88 ALA A N 1
ATOM 694 C CA . ALA A 1 88 ? -7.050 -12.650 7.269 1.00 79.06 88 ALA A CA 1
ATOM 695 C C . ALA A 1 88 ? -6.633 -11.386 8.033 1.00 79.06 88 ALA A C 1
ATOM 697 O O . ALA A 1 88 ? -7.237 -11.084 9.064 1.00 79.06 88 ALA A O 1
ATOM 698 N N . SER A 1 89 ? -5.626 -10.652 7.553 1.00 77.69 89 SER A N 1
ATOM 699 C CA . SER A 1 89 ? -5.230 -9.366 8.141 1.00 77.69 89 SER A CA 1
ATOM 700 C C . SER A 1 89 ? -6.291 -8.295 7.892 1.00 77.69 89 SER A C 1
ATOM 702 O O . SER A 1 89 ? -6.717 -7.615 8.823 1.00 77.69 89 SER A O 1
ATOM 704 N N . PHE A 1 90 ? -6.800 -8.209 6.664 1.00 85.31 90 PHE A N 1
ATOM 705 C CA . PHE A 1 90 ? -7.826 -7.247 6.273 1.00 85.31 90 PHE A CA 1
ATOM 706 C C . PHE A 1 90 ? -9.140 -7.446 7.042 1.00 85.31 90 PHE A C 1
ATOM 708 O O . PHE A 1 90 ? -9.708 -6.497 7.576 1.00 85.31 90 PHE A O 1
ATOM 715 N N . ARG A 1 91 ? -9.581 -8.699 7.199 1.00 88.19 91 ARG A N 1
ATOM 716 C CA . ARG A 1 91 ? -10.770 -9.064 7.976 1.00 88.19 91 ARG A CA 1
ATOM 717 C C . ARG A 1 91 ? -10.642 -8.661 9.444 1.00 88.19 91 ARG A C 1
ATOM 719 O O . ARG A 1 91 ? -11.623 -8.204 10.019 1.00 88.19 91 ARG A O 1
ATOM 726 N N . ARG A 1 92 ? -9.466 -8.817 10.063 1.00 90.38 92 ARG A N 1
ATOM 727 C CA . ARG A 1 92 ? -9.253 -8.381 11.457 1.00 90.38 92 ARG A CA 1
ATOM 728 C C . ARG A 1 92 ? -9.427 -6.872 11.602 1.00 90.38 92 ARG A C 1
ATOM 730 O O . ARG A 1 92 ? -10.115 -6.439 12.521 1.00 90.38 92 ARG A O 1
ATOM 737 N N . VAL A 1 93 ? -8.856 -6.096 10.678 1.00 92.25 93 VAL A N 1
ATOM 738 C CA . VAL A 1 93 ? -8.994 -4.631 10.660 1.00 92.25 93 VAL A CA 1
ATOM 739 C C . VAL A 1 93 ? -10.452 -4.227 10.459 1.00 92.25 93 VAL A C 1
ATOM 741 O O . VAL A 1 93 ? -10.955 -3.399 11.209 1.00 92.25 93 VAL A O 1
ATOM 744 N N . LEU A 1 94 ? -11.158 -4.858 9.516 1.00 94.12 94 LEU A N 1
ATOM 745 C CA . LEU A 1 94 ? -12.581 -4.608 9.274 1.00 94.12 94 LEU A CA 1
ATOM 746 C C . LEU A 1 94 ? -13.449 -4.892 10.501 1.00 94.12 94 LEU A C 1
ATOM 748 O O . LEU A 1 94 ? -14.288 -4.072 10.850 1.00 94.12 94 LEU A O 1
ATOM 752 N N . ILE A 1 95 ? -13.238 -6.023 11.179 1.00 95.38 95 ILE A N 1
ATOM 753 C CA . ILE A 1 95 ? -13.998 -6.368 12.389 1.00 95.38 95 ILE A CA 1
ATOM 754 C C . ILE A 1 95 ? -13.742 -5.335 13.492 1.00 95.38 95 ILE A C 1
ATOM 756 O O . ILE A 1 95 ? -14.694 -4.835 14.088 1.00 95.38 95 ILE A O 1
ATOM 760 N N . GLY A 1 96 ? -12.476 -4.975 13.730 1.00 93.75 96 GLY A N 1
ATOM 761 C CA . GLY A 1 96 ? -12.121 -3.935 14.697 1.00 93.75 96 GLY A CA 1
ATOM 762 C C . GLY A 1 96 ? -12.753 -2.585 14.353 1.00 93.75 96 GLY A C 1
ATOM 763 O O . GLY A 1 96 ? -13.340 -1.944 15.221 1.00 93.75 96 GLY A O 1
ATOM 764 N N . PHE A 1 97 ? -12.713 -2.194 13.078 1.00 94.75 97 PHE A N 1
ATOM 765 C CA . PHE A 1 97 ? -13.331 -0.968 12.581 1.00 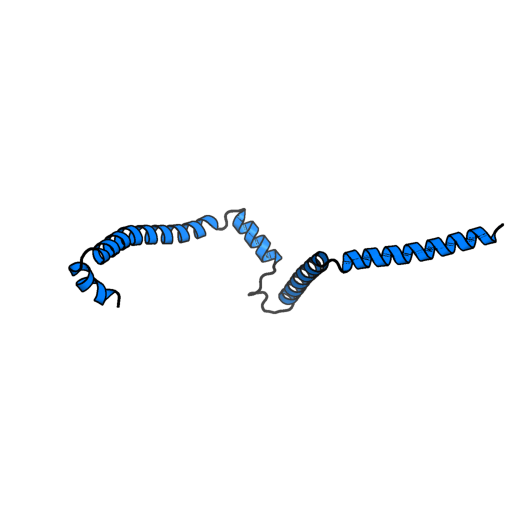94.75 97 PHE A CA 1
ATOM 766 C C . PHE A 1 97 ? -14.851 -0.971 12.758 1.00 94.75 97 PHE A C 1
ATOM 768 O O . PHE A 1 97 ? -15.404 0.015 13.230 1.00 94.75 97 PHE A O 1
ATOM 775 N N . CYS A 1 98 ? -15.539 -2.068 12.439 1.00 96.62 98 CYS A N 1
ATOM 776 C CA . CYS A 1 98 ? -16.985 -2.172 12.622 1.00 96.62 98 CYS A CA 1
ATOM 777 C C . CYS A 1 98 ? -17.380 -2.036 14.096 1.00 96.62 98 CYS A C 1
ATOM 779 O O . CYS A 1 98 ? -18.279 -1.261 14.410 1.00 96.62 98 CYS A O 1
ATOM 781 N N . ILE A 1 99 ? -16.689 -2.732 15.003 1.00 96.12 99 ILE A N 1
ATOM 782 C CA . ILE A 1 99 ? -16.952 -2.643 16.448 1.00 96.12 99 ILE A CA 1
ATOM 783 C C . ILE A 1 99 ? -16.685 -1.219 16.952 1.00 96.12 99 ILE A C 1
ATOM 785 O O . ILE A 1 99 ? -17.532 -0.626 17.620 1.00 96.12 99 ILE A O 1
ATOM 789 N N . ALA A 1 100 ? -15.535 -0.644 16.591 1.00 94.12 100 ALA A N 1
ATOM 790 C CA . ALA A 1 100 ? -15.166 0.712 16.978 1.00 94.12 100 ALA A CA 1
ATOM 791 C C . ALA A 1 100 ? -16.131 1.760 16.411 1.00 94.12 100 ALA A C 1
ATOM 793 O O . ALA A 1 100 ? -16.455 2.717 17.098 1.00 94.12 100 ALA A O 1
ATOM 794 N N . SER A 1 101 ? -16.628 1.575 15.190 1.00 95.81 101 SER A N 1
ATOM 795 C CA . SER A 1 101 ? -17.595 2.465 14.545 1.00 95.81 101 SER A CA 1
ATOM 796 C C . SER A 1 101 ? -18.961 2.405 15.235 1.00 95.81 101 SER A C 1
ATOM 798 O O . SER A 1 101 ? -19.523 3.440 15.590 1.00 95.81 101 SER A O 1
ATOM 800 N N . VAL A 1 102 ? -19.458 1.200 15.533 1.00 96.44 102 VAL A N 1
ATOM 801 C CA . VAL A 1 102 ? -20.738 1.003 16.236 1.00 96.44 102 VAL A CA 1
ATOM 802 C C . VAL A 1 102 ? -20.726 1.606 17.639 1.00 96.44 102 VAL A C 1
ATOM 804 O O . VAL A 1 102 ? -21.762 2.070 18.094 1.00 96.44 102 VAL A O 1
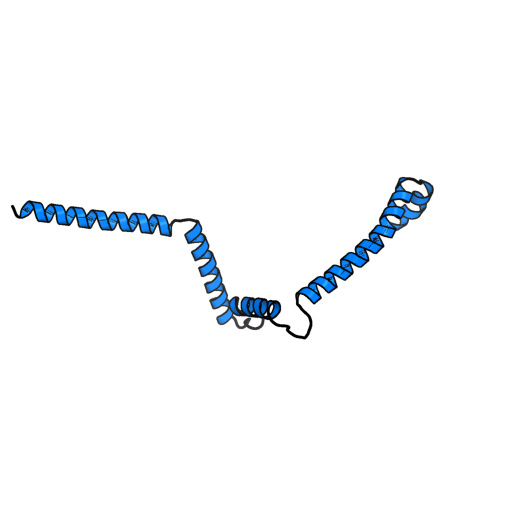ATOM 807 N N . ILE A 1 103 ? -19.584 1.632 18.326 1.00 94.75 103 ILE A N 1
ATOM 808 C CA . ILE A 1 103 ? -19.479 2.220 19.671 1.00 94.75 103 ILE A CA 1
ATOM 809 C C . ILE A 1 103 ? -19.110 3.707 19.598 1.00 94.75 103 ILE A C 1
ATOM 811 O O . ILE A 1 103 ? -19.715 4.546 20.264 1.00 94.75 103 ILE A O 1
ATOM 815 N N . GLY A 1 104 ? -18.129 4.048 18.768 1.00 91.88 104 GLY A N 1
ATOM 816 C CA . GLY A 1 104 ? -17.553 5.381 18.653 1.00 91.88 104 GLY A CA 1
ATOM 817 C C . GLY A 1 104 ? -18.493 6.398 18.017 1.00 91.88 104 GLY A C 1
ATOM 818 O O . GLY A 1 104 ? -18.535 7.534 18.484 1.00 91.88 104 GLY A O 1
ATOM 819 N N . ILE A 1 105 ? -19.287 6.013 17.008 1.00 94.56 105 ILE A N 1
ATOM 820 C CA . ILE A 1 105 ? -20.240 6.934 16.368 1.00 94.56 105 ILE A CA 1
ATOM 821 C C . ILE A 1 105 ? -21.343 7.351 17.355 1.00 94.56 105 ILE A C 1
ATOM 823 O O . ILE A 1 105 ? -21.513 8.557 17.545 1.00 94.56 105 ILE A O 1
ATOM 827 N N . PRO A 1 106 ? -22.065 6.437 18.037 1.00 92.81 106 PRO A N 1
ATOM 828 C CA . PRO A 1 106 ? -23.058 6.835 19.031 1.00 92.81 106 PRO A CA 1
ATOM 829 C C . PRO A 1 106 ? -22.445 7.604 20.198 1.00 92.81 106 PRO A C 1
ATOM 831 O O . PRO A 1 106 ? -23.000 8.621 20.602 1.00 92.81 106 PRO A O 1
ATOM 834 N N . LEU A 1 107 ? -21.286 7.176 20.711 1.00 89.44 107 LEU A N 1
ATOM 835 C CA . LEU A 1 107 ? -20.601 7.874 21.802 1.00 89.44 107 LEU A CA 1
ATOM 836 C C . LEU A 1 107 ? -20.220 9.310 21.402 1.00 89.44 107 LEU A C 1
ATOM 838 O O . LEU A 1 107 ? -20.496 10.255 22.142 1.00 89.44 107 LEU A O 1
ATOM 842 N N . GLY A 1 108 ? -19.651 9.488 20.208 1.00 87.75 108 GLY A N 1
ATOM 843 C CA . GLY A 1 108 ? -19.320 10.798 19.652 1.00 87.75 108 GLY A CA 1
ATOM 844 C C . GLY A 1 108 ? -20.558 11.663 19.419 1.00 87.75 108 GLY A C 1
ATOM 845 O O . GLY A 1 108 ? -20.545 12.854 19.733 1.00 87.75 108 GLY A O 1
ATOM 846 N N . LEU A 1 109 ? -21.658 11.068 18.949 1.00 90.31 109 LEU A N 1
ATOM 847 C CA . LEU A 1 109 ? -22.930 11.764 18.760 1.00 90.31 109 LEU A CA 1
ATOM 848 C C . LEU A 1 109 ? -23.547 12.201 20.099 1.00 90.31 109 LEU A C 1
ATOM 850 O O . LEU A 1 109 ? -23.981 13.345 20.232 1.00 90.31 109 LEU A O 1
ATOM 854 N N . PHE A 1 110 ? -23.530 11.344 21.123 1.00 88.25 110 PHE A N 1
ATOM 855 C CA . PHE A 1 110 ? -23.979 11.707 22.470 1.00 88.25 110 PHE A CA 1
ATOM 856 C C . PHE A 1 110 ? -23.108 12.801 23.090 1.00 88.25 110 PHE A C 1
ATOM 858 O O . PHE A 1 110 ? -23.634 13.709 23.733 1.00 88.25 110 PHE A O 1
ATOM 865 N N . MET A 1 111 ? -21.795 12.771 22.848 1.00 83.56 111 MET A N 1
ATOM 866 C CA . MET A 1 111 ? -20.879 13.839 23.250 1.00 83.56 111 MET A CA 1
ATOM 867 C C . MET A 1 111 ? -21.178 15.161 22.521 1.00 83.56 111 MET A C 1
ATOM 869 O O . MET A 1 111 ? -21.052 16.244 23.103 1.00 83.56 111 MET A O 1
ATOM 873 N N . ALA A 1 112 ? -21.586 15.090 21.250 1.00 82.56 112 ALA A N 1
ATOM 874 C CA . ALA A 1 112 ? -21.965 16.253 20.455 1.00 82.56 112 ALA A CA 1
ATOM 875 C C . ALA A 1 112 ? -23.248 16.912 20.983 1.00 82.56 112 ALA A C 1
ATOM 877 O O . ALA A 1 112 ? -23.264 18.131 21.163 1.00 82.56 112 ALA A O 1
ATOM 878 N N . LEU A 1 113 ? -24.275 16.108 21.278 1.00 84.56 113 LEU A N 1
ATOM 879 C CA . LEU A 1 113 ? -25.620 16.574 21.631 1.00 84.56 113 LEU A CA 1
ATOM 880 C C . LEU A 1 113 ? -25.809 16.881 23.127 1.00 84.56 113 LEU A C 1
ATOM 882 O O . LEU A 1 113 ? -26.607 17.753 23.465 1.00 84.56 113 LEU A O 1
ATOM 886 N N . ASN A 1 114 ? -25.089 16.210 24.035 1.00 80.12 114 ASN A N 1
ATOM 887 C CA . ASN A 1 114 ? -25.288 16.353 25.480 1.00 80.12 114 ASN A CA 1
ATOM 888 C C . ASN A 1 114 ? -24.057 16.947 26.194 1.00 80.12 114 ASN A C 1
ATOM 890 O O . ASN A 1 114 ? -22.968 16.368 26.211 1.00 80.12 114 ASN A O 1
ATOM 894 N N . ARG A 1 115 ? -24.252 18.100 26.854 1.00 77.19 115 ARG A N 1
ATOM 895 C CA . ARG A 1 115 ? -23.216 18.801 27.635 1.00 77.19 115 ARG A CA 1
ATOM 896 C C . ARG A 1 115 ? -22.709 17.988 28.833 1.00 77.19 115 ARG A C 1
ATOM 898 O O . ARG A 1 115 ? -21.536 18.109 29.161 1.00 77.19 115 ARG A O 1
ATOM 905 N N . TYR A 1 116 ? -23.539 17.142 29.446 1.00 76.25 116 TYR A N 1
ATOM 906 C CA . TYR A 1 116 ? -23.136 16.309 30.588 1.00 76.25 116 TYR A CA 1
ATOM 907 C C . TYR A 1 116 ? -22.196 15.171 30.175 1.00 76.25 116 TYR A C 1
ATOM 909 O O . TYR A 1 116 ? -21.162 14.964 30.806 1.00 76.25 116 TYR A O 1
ATOM 917 N N . VAL A 1 117 ? -22.507 14.482 29.071 1.00 73.75 117 VAL A N 1
ATOM 918 C CA . VAL A 1 117 ? -21.667 13.399 28.524 1.00 73.75 117 VAL A CA 1
ATOM 919 C C . VAL A 1 117 ? -20.314 13.953 28.076 1.00 73.75 117 VAL A C 1
ATOM 921 O O . VAL A 1 117 ? -19.272 13.379 28.378 1.00 73.75 117 VAL A O 1
ATOM 924 N N . ARG A 1 118 ? -20.310 15.130 27.441 1.00 75.56 118 ARG A N 1
ATOM 925 C CA . ARG A 1 118 ? -19.086 15.844 27.062 1.00 75.56 118 ARG A CA 1
ATOM 926 C C . ARG A 1 118 ? -18.146 16.120 28.230 1.00 75.56 118 ARG A C 1
ATOM 928 O O . ARG A 1 118 ? -16.942 15.976 28.050 1.00 75.56 118 ARG A O 1
ATOM 935 N N . SER A 1 119 ? -18.666 16.518 29.388 1.00 76.69 119 SER A N 1
ATOM 936 C CA . SER A 1 119 ? -17.840 16.858 30.553 1.00 76.69 119 SER A CA 1
ATOM 937 C C . SER A 1 119 ? -17.145 15.645 31.176 1.00 76.69 119 SER A C 1
ATOM 939 O O . SER A 1 119 ? -16.031 15.782 31.662 1.00 76.69 119 SER A O 1
ATOM 941 N N . ILE A 1 120 ? -17.774 14.466 31.137 1.00 79.44 120 ILE A N 1
ATOM 942 C CA . ILE A 1 120 ? -17.198 13.215 31.665 1.00 79.44 120 ILE A CA 1
ATOM 943 C C . ILE A 1 120 ? -16.195 12.612 30.678 1.00 79.44 120 ILE A C 1
ATOM 945 O O . ILE A 1 120 ? -15.167 12.080 31.079 1.00 79.44 120 ILE A O 1
ATOM 949 N N . VAL A 1 121 ? -16.497 12.695 29.381 1.00 74.31 121 VAL A N 1
ATOM 950 C CA . VAL A 1 121 ? -15.717 12.035 28.332 1.00 74.31 121 VAL A CA 1
ATOM 951 C C . VAL A 1 121 ? -14.475 12.841 27.937 1.00 74.31 121 VAL A C 1
ATOM 953 O O . VAL A 1 121 ? -13.424 12.249 27.724 1.00 74.31 121 VAL A O 1
ATOM 956 N N . LYS A 1 122 ? -14.553 14.180 27.895 1.00 74.88 122 LYS A N 1
ATOM 957 C CA . LYS A 1 122 ? -13.412 15.059 27.569 1.00 74.88 122 LYS A CA 1
ATOM 958 C C . LYS A 1 122 ? -12.083 14.690 28.256 1.00 74.88 122 LYS A C 1
ATOM 960 O O . LYS A 1 122 ? -11.115 14.562 27.523 1.00 74.88 122 LYS A O 1
ATOM 965 N N . PRO A 1 123 ? -12.009 14.495 29.587 1.00 80.56 123 PRO A N 1
ATOM 966 C CA . PRO A 1 123 ? -10.743 14.202 30.272 1.00 80.56 123 PRO A CA 1
ATOM 967 C C . PRO A 1 123 ? -10.146 12.816 29.978 1.00 80.56 123 PRO A C 1
ATOM 969 O O . PRO A 1 123 ? -9.046 12.536 30.427 1.00 80.56 123 PRO A O 1
ATOM 972 N N . VAL A 1 124 ? -10.859 11.926 29.280 1.00 79.00 124 VAL A N 1
ATOM 973 C CA . VAL A 1 124 ? -10.336 10.608 28.864 1.00 79.00 124 VAL A CA 1
ATOM 974 C C . VAL A 1 124 ? -9.673 10.673 27.481 1.00 79.00 124 VAL A C 1
ATOM 976 O O . VAL A 1 124 ? -8.890 9.795 27.129 1.00 79.00 124 VAL A O 1
ATOM 979 N N . PHE A 1 125 ? -10.015 11.688 26.684 1.00 71.50 125 PHE A N 1
ATOM 980 C CA . PHE A 1 125 ? -9.535 11.878 25.312 1.00 71.50 125 PHE A CA 1
ATOM 981 C C . PHE A 1 125 ? -8.493 13.006 25.177 1.00 71.50 125 PHE A C 1
ATOM 983 O O . PHE A 1 125 ? -8.043 13.256 24.059 1.00 71.50 125 PHE A O 1
ATOM 990 N N . ASP A 1 126 ? -8.150 13.670 26.283 1.00 62.94 126 ASP A N 1
ATOM 991 C CA . ASP A 1 126 ? -7.082 14.674 26.426 1.00 62.94 126 ASP A CA 1
ATOM 992 C C . ASP A 1 126 ? -5.916 14.042 27.205 1.00 62.94 126 ASP A C 1
ATOM 994 O O . ASP A 1 126 ? -4.748 14.226 26.797 1.00 62.94 126 ASP A O 1
#

Sequence (126 aa):
MSTSFESIALSRTTGIGRQVASLLRAVLLNRYFLYGISLAGFLLFWDWAAIHSSIAKFLPRPMEVLHQLIRMAGDTLAGKTLWGHLWASFRRVLIGFCIASVIGIPLGLFMALNRYVRSIVKPVFD

Radius of gyration: 33.83 Å; chains: 1; bounding box: 55×44×104 Å

Foldseek 3Di:
DVVVVVVVVVVVVVVVVVVVVVVCCCCVPPPVNVVVVVVVVVLVVLQVCCVPDPCVVVRPRPVVVVVVVVCLQPDDDPPAHPVRVVCVVVVVVVVVCVVCCVVVVVLVVCLVPDPVSVVVCVVVVD